Protein 2XZZ (pdb70)

Organism: Homo sapiens (NCBI:txid9606)

Nearest PDB structures (foldseek):
  2xzz-assembly1_A  TM=1.010E+00  e=6.657E-17  Homo sapiens
  1ex0-assembly1_A  TM=9.581E-01  e=4.899E-06  Homo sapiens
  1f13-assembly1_A  TM=9.554E-01  e=4.899E-06  Homo sapiens
  1evu-assembly1_B  TM=9.522E-01  e=6.043E-06  Homo sapiens
  8cmu-assembly1_B  TM=9.566E-01  e=8.279E-06  Homo sapiens

Secondary structure (DSSP, 8-state):
-EEEEEESS---SSS-EEEEEEEE--SSSPBPSEEEEEEETTTEEEEEEEE--B-TT-EEEEEEEE---S-SS---EEEEE-GGGGS----------

Solvent-accessible surface area: 6374 Å² total; per-residue (Å²): 92,169,54,55,70,75,89,81,41,82,61,86,71,48,53,125,5,52,2,47,0,47,3,102,1,78,23,76,77,55,0,41,113,2,40,0,85,0,66,11,69,2,20,25,118,102,25,107,56,140,21,56,89,0,22,27,90,82,64,29,81,32,161,36,49,9,73,7,91,128,97,54,150,96,134,37,94,13,47,28,81,2,72,35,70,102,101,153,74,75,113,152,104,110,110,136,145

Radius of gyration: 16.5 Å; Cα contacts (8 Å, |Δi|>4): 203; chains: 1; bounding box: 26×42×52 Å

GO terms:
  GO:0005829 cytosol (C, IDA)
  GO:0005886 plasma membrane (C, IDA)
  GO:0003810 protein-glutamine gamma-glutamyltransferase activity (F, EXP)
  GO:0005886 plasma membrane (C, IMP)
  GO:0003810 protein-glutamine gamma-glutamyltransferase activity (F, IMP)
  GO:0045787 positive regulation of cell cycle (P, IMP)
  GO:0010838 positive regulation of keratinocyte proliferation (P, IMP)
  GO:0001533 cornified envelope (C, TAS)
  GO:0005829 cytosol (C, TAS)
  GO:0005886 plasma membrane (C, TAS)
  GO:0042802 identical protein binding (F, IPI)
  GO:0005515 protein binding (F, IPI)
  GO:0003810 protein-glutamine gamma-glutamyltransferase activity (F, IDA)
  GO:0016020 membrane (C, IDA)
  GO:0030216 keratinocyte differentiation (P, IDA)
  GO:0070268 cornification (P, IDA)
  GO:0043163 cell envelope organization (P, TAS)
  GO:0070062 extracellular exosome (C, HDA)

InterPro domains:
  IPR001102 Transglutaminase, N-terminal [PF00868] (122-226)
  IPR002931 Transglutaminase-like [PF01841] (374-460)
  IPR002931 Transglutaminase-like [SM00460] (369-462)
  IPR008958 Transglutaminase, C-terminal [PF00927] (579-683)
  IPR008958 Transglutaminase, C-terminal [PF00927] (691-787)
  IPR013783 Immunoglobulin-like fold [G3DSA:2.60.40.10] (83-254)
  IPR013783 Immunoglobulin-like fold [G3DSA:2.60.40.10] (578-689)
  IPR013783 Immunoglobulin-like fold [G3DSA:2.60.40.10] (690-787)
  IPR013808 Transglutaminase, active site [PS00547] (375-392)
  IPR014756 Immunoglobulin E-set [SSF81296] (92-253)
  IPR023608 Protein-glutamine gamma-glutamyltransferase, animal [PIRSF000459] (109-791)
  IPR036238 Transglutaminase, C-terminal domain superfamily [SSF49309] (577-688)
  IPR036238 Transglutaminase, C-terminal domain superfamily [SSF49309] (689-788)
  IPR036985 Transglutaminase-like superfamily [G3DSA:3.90.260.10] (256-574)
  IPR038765 Papain-like cysteine peptidase superfamily [SSF54001] (254-563)
  IPR050779 Protein-glutamine gamma-glutamyltransferases [PTHR11590] (115-788)

Foldseek 3Di:
DDKDKDWPDDADAQDKTKMKIKDWAQFQAKFPQKKKWKDKPQKDDIDIDTDHIAHGRHMDMDMDMIHRNDDDDMDMDMDIDTPVVPDDDDDDDDDDD

CATH classification: 2.60.40.10

B-factor: mean 54.99, std 19.25, range [23.68, 112.85]

Structure (mmCIF, N/CA/C/O backbone):
data_2XZZ
#
_entry.id   2XZZ
#
_cell.length_a   115.740
_cell.length_b   115.740
_cell.length_c   115.740
_cell.angle_alpha   90.00
_cell.angle_beta   90.00
_cell.angle_gamma   90.00
#
_symmetry.space_group_name_H-M   'I 4 3 2'
#
loop_
_entity.id
_entity.type
_entity.pdbx_description
1 polymer 'PROTEIN-GLUTAMINE GAMMA-GLUTAMYLTRANSFERASE K'
2 water water
#
loop_
_atom_site.group_PDB
_atom_site.id
_atom_site.type_symbol
_atom_site.label_atom_id
_atom_site.label_alt_id
_atom_site.label_comp_id
_atom_site.label_asym_id
_atom_site.label_entity_id
_atom_site.label_seq_id
_atom_site.pdbx_PDB_ins_code
_atom_site.Cartn_x
_atom_site.Cartn_y
_atom_site.Cartn_z
_atom_site.occupancy
_atom_site.B_iso_or_equiv
_atom_site.auth_seq_id
_atom_site.auth_comp_id
_atom_site.auth_asym_id
_atom_site.auth_atom_id
_atom_site.pdbx_PDB_model_num
ATOM 1 N N . SER A 1 6 ? 12.568 -21.720 22.407 1.00 73.45 -1 SER A N 1
ATOM 2 C CA . SER A 1 6 ? 11.323 -22.523 22.254 1.00 72.29 -1 SER A CA 1
ATOM 3 C C . SER A 1 6 ? 10.138 -21.758 22.822 1.00 74.02 -1 SER A C 1
ATOM 4 O O . SER A 1 6 ? 10.298 -20.598 23.266 1.00 80.70 -1 SER A O 1
ATOM 6 N N . MET A 1 7 ? 8.946 -22.375 22.777 1.00 69.80 0 MET A N 1
ATOM 7 C CA A MET A 1 7 ? 7.773 -21.710 23.307 0.50 67.01 0 MET A CA 1
ATOM 8 C CA B MET A 1 7 ? 7.718 -21.760 23.288 0.50 67.63 0 MET A CA 1
ATOM 9 C C . MET A 1 7 ? 7.433 -22.276 24.697 1.00 59.95 0 MET A C 1
ATOM 10 O O . MET A 1 7 ? 6.769 -23.306 24.870 1.00 56.55 0 MET A O 1
ATOM 19 N N . LEU A 1 8 ? 7.975 -21.554 25.670 1.00 53.21 693 LEU A N 1
ATOM 20 C CA . LEU A 1 8 ? 7.736 -21.682 27.092 1.00 48.38 693 LEU A CA 1
ATOM 21 C C . LEU A 1 8 ? 6.750 -20.575 27.504 1.00 50.67 693 LEU A C 1
ATOM 22 O O . LEU A 1 8 ? 6.953 -19.403 27.173 1.00 54.23 693 LEU A O 1
ATOM 27 N N . SER A 1 9 ? 5.694 -20.914 28.225 1.00 47.75 694 SER A N 1
ATOM 28 C CA . SER A 1 9 ? 4.809 -19.863 28.738 1.00 49.15 694 SER A CA 1
ATOM 29 C C . SER A 1 9 ? 4.582 -20.009 30.238 1.00 45.08 694 SER A C 1
ATOM 30 O O . SER A 1 9 ? 4.730 -21.100 30.775 1.00 39.75 694 SER A O 1
ATOM 33 N N . LEU A 1 10 ? 4.250 -18.894 30.902 1.00 46.81 695 LEU A N 1
ATOM 34 C CA . LEU A 1 10 ? 3.956 -18.883 32.337 1.00 46.04 695 LEU A CA 1
ATOM 35 C C . LEU A 1 10 ? 2.634 -18.223 32.560 1.00 47.20 695 LEU A C 1
ATOM 36 O O . LEU A 1 10 ? 2.350 -17.207 31.933 1.00 52.89 695 LEU A O 1
ATOM 41 N N . THR A 1 11 ? 1.822 -18.775 33.456 1.00 44.96 696 THR A N 1
ATOM 42 C CA . THR A 1 11 ? 0.551 -18.125 33.819 1.00 48.51 696 THR A CA 1
ATOM 43 C C . THR A 1 11 ? 0.384 -18.176 35.316 1.00 48.46 696 THR A C 1
ATOM 44 O O . THR A 1 11 ? 0.643 -19.201 35.931 1.00 45.18 696 THR A O 1
ATOM 48 N N . LEU A 1 12 ? -0.018 -17.061 35.911 1.00 54.61 697 LEU A N 1
ATOM 49 C CA . LEU A 1 12 ? -0.429 -17.074 37.303 1.00 57.97 697 LEU A CA 1
ATOM 50 C C . LEU A 1 12 ? -1.790 -17.738 37.454 1.00 61.88 697 LEU A C 1
ATOM 51 O O . LEU A 1 12 ? -2.724 -17.363 36.765 1.00 64.78 697 LEU A O 1
ATOM 56 N N . LEU A 1 13 ? -1.904 -18.690 38.380 1.00 64.30 698 LEU A N 1
ATOM 57 C CA . LEU A 1 13 ? -3.196 -19.274 38.748 1.00 69.59 698 LEU A CA 1
ATOM 58 C C . LEU A 1 13 ? -3.779 -18.684 40.030 1.00 77.73 698 LEU A C 1
ATOM 59 O O . LEU A 1 13 ? -4.478 -19.384 40.783 1.00 84.56 698 LEU A O 1
ATOM 64 N N . GLY A 1 14 ? -3.518 -17.403 40.274 1.00 78.22 699 GLY A N 1
ATOM 65 C CA . GLY A 1 14 ? -4.203 -16.674 41.349 1.00 82.83 699 GLY A CA 1
ATOM 66 C C . GLY A 1 14 ? -3.607 -15.291 41.468 1.00 83.05 699 GLY A C 1
ATOM 67 O O . GLY A 1 14 ? -2.693 -14.941 40.717 1.00 81.66 699 GLY A O 1
ATOM 68 N N . ALA A 1 15 ? -4.095 -14.508 42.420 1.00 86.48 700 ALA A N 1
ATOM 69 C CA . ALA A 1 15 ? -3.554 -13.173 42.659 1.00 86.61 700 ALA A CA 1
ATOM 70 C C . ALA A 1 15 ? -2.197 -13.267 43.367 1.00 82.94 700 ALA A C 1
ATOM 71 O O . ALA A 1 15 ? -1.916 -14.253 44.073 1.00 81.25 700 ALA A O 1
ATOM 73 N N . ALA A 1 16 ? -1.356 -12.251 43.162 1.00 81.34 701 ALA A N 1
ATOM 74 C CA . ALA A 1 16 ? -0.067 -12.169 43.849 1.00 78.82 701 ALA A CA 1
ATOM 75 C C . ALA A 1 16 ? -0.152 -11.164 44.984 1.00 82.75 701 ALA A C 1
ATOM 76 O O . ALA A 1 16 ? -0.234 -9.966 44.733 1.00 88.50 701 ALA A O 1
ATOM 78 N N . VAL A 1 17 ? -0.151 -11.644 46.227 1.00 82.48 702 VAL A N 1
ATOM 79 C CA . VAL A 1 17 ? -0.080 -10.759 47.392 1.00 86.64 702 VAL A CA 1
ATOM 80 C C . VAL A 1 17 ? 1.041 -11.187 48.343 1.00 85.10 702 VAL A C 1
ATOM 81 O O . VAL A 1 17 ? 1.152 -12.359 48.677 1.00 79.73 702 VAL A O 1
ATOM 85 N N . VAL A 1 18 ? 1.848 -10.221 48.788 1.00 88.97 703 VAL A N 1
ATOM 86 C CA . VAL A 1 18 ? 2.862 -10.443 49.829 1.00 90.56 703 VAL A CA 1
ATOM 87 C C . VAL A 1 18 ? 2.273 -11.305 50.950 1.00 94.77 703 VAL A C 1
ATOM 88 O O . VAL A 1 18 ? 1.227 -10.963 51.515 1.00 98.11 703 VAL A O 1
ATOM 92 N N . GLY A 1 19 ? 2.932 -12.424 51.252 1.00 94.71 704 GLY A N 1
ATOM 93 C CA . GLY A 1 19 ? 2.452 -13.350 52.277 1.00 99.61 704 GLY A CA 1
ATOM 94 C C . GLY A 1 19 ? 1.612 -14.459 51.674 1.00 99.35 704 GLY A C 1
ATOM 95 O O . GLY A 1 19 ? 1.999 -15.621 51.729 1.00 95.62 704 GLY A O 1
ATOM 96 N N . GLN A 1 20 ? 0.462 -14.098 51.098 1.00 102.84 705 GLN A N 1
ATOM 97 C CA . GLN A 1 20 ? -0.450 -15.074 50.493 1.00 102.57 705 GLN A CA 1
ATOM 98 C C . GLN A 1 20 ? 0.310 -15.992 49.535 1.00 98.72 705 GLN A C 1
ATOM 99 O O . GLN A 1 20 ? 1.210 -15.558 48.799 1.00 95.73 705 GLN A O 1
ATOM 101 N N . GLU A 1 21 ? -0.031 -17.273 49.552 1.00 98.86 706 GLU A N 1
ATOM 102 C CA . GLU A 1 21 ? 0.581 -18.204 48.619 1.00 93.32 706 GLU A CA 1
ATOM 103 C C . GLU A 1 21 ? 0.070 -17.904 47.209 1.00 88.76 706 GLU A C 1
ATOM 104 O O . GLU A 1 21 ? -1.056 -17.414 47.032 1.00 90.56 706 GLU A O 1
ATOM 110 N N . CYS A 1 22 ? 0.913 -18.174 46.213 1.00 80.47 707 CYS A N 1
ATOM 111 C CA . CYS A 1 22 ? 0.531 -17.997 44.822 1.00 76.43 707 CYS A CA 1
ATOM 112 C C . CYS A 1 22 ? 1.024 -19.166 43.999 1.00 70.69 707 CYS A C 1
ATOM 113 O O . CYS A 1 22 ? 1.888 -19.933 44.433 1.00 70.67 707 CYS A O 1
ATOM 116 N N . GLU A 1 23 ? 0.476 -19.301 42.801 1.00 66.09 708 GLU A N 1
ATOM 117 C CA . GLU A 1 23 ? 0.770 -20.460 41.982 1.00 62.08 708 GLU A CA 1
ATOM 118 C C . GLU A 1 23 ? 0.926 -20.007 40.550 1.00 54.99 708 GLU A C 1
ATOM 119 O O . GLU A 1 23 ? 0.180 -19.148 40.094 1.00 54.67 708 GLU A O 1
ATOM 125 N N . VAL A 1 24 ? 1.938 -20.541 39.874 1.00 47.89 709 VAL A N 1
ATOM 126 C CA . VAL A 1 24 ? 2.190 -20.264 38.480 1.00 44.73 709 VAL A CA 1
ATOM 127 C C . VAL A 1 24 ? 2.206 -21.608 37.739 1.00 43.89 709 VAL A C 1
ATOM 128 O O . VAL A 1 24 ? 2.593 -22.629 38.309 1.00 42.94 709 VAL A O 1
ATOM 132 N N . GLN A 1 25 ? 1.774 -21.618 36.481 1.00 42.61 710 GLN A N 1
ATOM 133 C CA . GLN A 1 25 ? 1.875 -22.843 35.664 1.00 38.10 710 GLN A CA 1
ATOM 134 C C . GLN A 1 25 ? 2.804 -22.553 34.532 1.00 38.56 710 GLN A C 1
ATOM 135 O O . GLN A 1 25 ? 2.706 -21.487 33.926 1.00 43.49 710 GLN A O 1
ATOM 141 N N . ILE A 1 26 ? 3.699 -23.499 34.265 1.00 37.19 711 ILE A N 1
ATOM 142 C CA . ILE A 1 26 ? 4.615 -23.453 33.134 1.00 38.67 711 ILE A CA 1
ATOM 143 C C . ILE A 1 26 ? 4.177 -24.447 32.073 1.00 37.33 711 ILE A C 1
ATOM 144 O O . ILE A 1 26 ? 3.858 -25.572 32.392 1.00 37.37 711 ILE A O 1
ATOM 149 N N . VAL A 1 27 ? 4.154 -24.027 30.818 1.00 37.78 712 VAL A N 1
ATOM 150 C CA . VAL A 1 27 ? 3.701 -24.881 29.722 1.00 36.43 712 VAL A CA 1
ATOM 151 C C . VAL A 1 27 ? 4.824 -24.799 28.716 1.00 36.10 712 VAL A C 1
ATOM 152 O O . VAL A 1 27 ? 5.193 -23.707 28.321 1.00 34.95 712 VAL A O 1
ATOM 156 N N . PHE A 1 28 ? 5.401 -25.948 28.348 1.00 34.99 713 PHE A N 1
ATOM 157 C CA . PHE A 1 28 ? 6.440 -26.000 27.324 1.00 33.26 713 PHE A CA 1
ATOM 158 C C . PHE A 1 28 ? 6.101 -27.056 26.278 1.00 33.24 713 PHE A C 1
ATOM 159 O O . PHE A 1 28 ? 5.843 -28.177 26.618 1.00 35.19 713 PHE A O 1
ATOM 167 N N . LYS A 1 29 ? 6.126 -26.672 25.010 1.00 35.91 714 LYS A N 1
ATOM 168 C CA . LYS A 1 29 ? 5.920 -27.576 23.896 1.00 38.23 714 LYS A CA 1
ATOM 169 C C . LYS A 1 29 ? 7.252 -27.873 23.215 1.00 37.84 714 LYS A C 1
ATOM 170 O O . LYS A 1 29 ? 7.889 -26.984 22.696 1.00 39.25 714 LYS A O 1
ATOM 176 N N . ASN A 1 30 ? 7.675 -29.131 23.229 1.00 38.03 715 ASN A N 1
ATOM 177 C CA . ASN A 1 30 ? 8.875 -29.555 22.520 1.00 36.78 715 ASN A CA 1
ATOM 178 C C . ASN A 1 30 ? 8.728 -29.229 21.025 1.00 42.23 715 ASN A C 1
ATOM 179 O O . ASN A 1 30 ? 7.891 -29.839 20.355 1.00 44.95 715 ASN A O 1
ATOM 184 N N . PRO A 1 31 ? 9.517 -28.259 20.498 1.00 44.53 716 PRO A N 1
ATOM 185 C CA . PRO A 1 31 ? 9.524 -27.909 19.072 1.00 47.03 716 PRO A CA 1
ATOM 186 C C . PRO A 1 31 ? 10.131 -28.970 18.150 1.00 46.61 716 PRO A C 1
ATOM 187 O O . PRO A 1 31 ? 9.919 -28.915 16.929 1.00 44.97 716 PRO A O 1
ATOM 191 N N . LEU A 1 32 ? 10.885 -29.906 18.731 1.00 42.30 717 LEU A N 1
ATOM 192 C CA . LEU A 1 32 ? 11.657 -30.874 17.955 1.00 44.24 717 LEU A CA 1
ATOM 193 C C . LEU A 1 32 ? 10.922 -32.202 17.886 1.00 42.69 717 LEU A C 1
ATOM 194 O O . LEU A 1 32 ? 10.209 -32.593 18.807 1.00 41.57 717 LEU A O 1
ATOM 199 N N . PRO A 1 33 ? 11.104 -32.921 16.802 1.00 43.36 718 PRO A N 1
ATOM 200 C CA . PRO A 1 33 ? 10.483 -34.232 16.734 1.00 45.41 718 PRO A CA 1
ATOM 201 C C . PRO A 1 33 ? 11.310 -35.309 17.433 1.00 46.10 718 PRO A C 1
ATOM 202 O O . PRO A 1 33 ? 11.007 -36.490 17.328 1.00 49.90 718 PRO A O 1
ATOM 206 N N . VAL A 1 34 ? 12.324 -34.895 18.180 1.00 46.38 719 VAL A N 1
ATOM 207 C CA . VAL A 1 34 ? 13.164 -35.807 18.920 1.00 44.84 719 VAL A CA 1
ATOM 208 C C . VAL A 1 34 ? 12.988 -35.588 20.426 1.00 40.17 719 VAL A C 1
ATOM 209 O O . VAL A 1 34 ? 12.387 -34.611 20.874 1.00 37.89 719 VAL A O 1
ATOM 213 N N . THR A 1 35 ? 13.445 -36.549 21.215 1.00 41.58 720 THR A N 1
ATOM 214 C CA . THR A 1 35 ? 13.305 -36.496 22.667 1.00 37.32 720 THR A CA 1
ATOM 215 C C . THR A 1 35 ? 14.266 -35.494 23.284 1.00 36.43 720 THR A C 1
ATOM 216 O O . THR A 1 35 ? 15.442 -35.449 22.941 1.00 38.40 720 THR A O 1
ATOM 220 N N . LEU A 1 36 ? 13.755 -34.667 24.191 1.00 33.42 721 LEU A N 1
ATOM 221 C CA . LEU A 1 36 ? 14.627 -33.786 24.975 1.00 31.10 721 LEU A CA 1
ATOM 222 C C . LEU A 1 36 ? 14.935 -34.531 26.251 1.00 29.00 721 LEU A C 1
ATOM 223 O O . LEU A 1 36 ? 13.986 -34.828 26.982 1.00 27.59 721 LEU A O 1
ATOM 228 N N . THR A 1 37 ? 16.227 -34.776 26.519 1.00 25.77 722 THR A N 1
ATOM 229 C CA . THR A 1 37 ? 16.685 -35.483 27.683 1.00 30.69 722 THR A CA 1
ATOM 230 C C . THR A 1 37 ? 17.230 -34.533 28.772 1.00 33.67 722 THR A C 1
ATOM 231 O O . THR A 1 37 ? 17.525 -33.353 28.502 1.00 32.68 722 THR A O 1
ATOM 235 N N . ASN A 1 38 ? 17.437 -35.094 29.974 1.00 35.68 723 ASN A N 1
ATOM 236 C CA . ASN A 1 38 ? 18.047 -34.402 31.107 1.00 36.49 723 ASN A CA 1
ATOM 237 C C . ASN A 1 38 ? 17.454 -32.998 31.290 1.00 35.04 723 ASN A C 1
ATOM 238 O O . ASN A 1 38 ? 18.182 -32.031 31.472 1.00 36.89 723 ASN A O 1
ATOM 243 N N . VAL A 1 39 ? 16.132 -32.899 31.217 1.00 31.71 724 VAL A N 1
ATOM 244 C CA . VAL A 1 39 ? 15.456 -31.588 31.231 1.00 32.49 724 VAL A CA 1
ATOM 245 C C . VAL A 1 39 ? 15.344 -31.052 32.675 1.00 33.01 724 VAL A C 1
ATOM 246 O O . VAL A 1 39 ? 14.821 -31.750 33.546 1.00 36.18 724 VAL A O 1
ATOM 250 N N . VAL A 1 40 ? 15.933 -29.886 32.920 1.00 32.23 725 VAL A N 1
ATOM 251 C CA . VAL A 1 40 ? 15.934 -29.247 34.219 1.00 32.86 725 VAL A CA 1
ATOM 252 C C . VAL A 1 40 ? 15.139 -27.942 33.990 1.00 33.59 725 VAL A C 1
ATOM 253 O O . VAL A 1 40 ? 15.386 -27.203 33.044 1.00 31.44 725 VAL A O 1
ATOM 257 N N . PHE A 1 41 ? 14.158 -27.691 34.852 1.00 30.46 726 PHE A N 1
ATOM 258 C CA . PHE A 1 41 ? 13.464 -26.426 34.879 1.00 30.33 726 PHE A CA 1
ATOM 259 C C . PHE A 1 41 ? 13.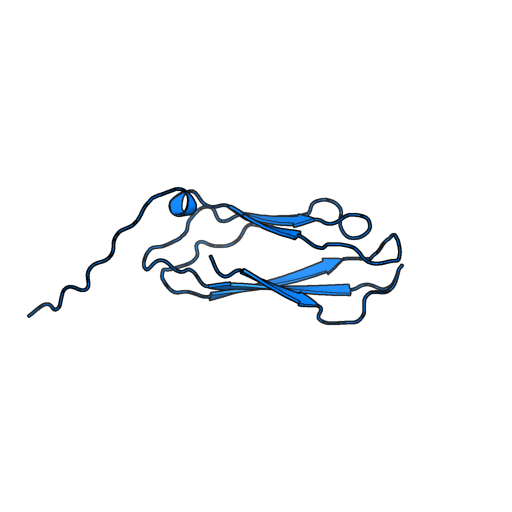882 -25.653 36.126 1.00 31.46 726 PHE A C 1
ATOM 260 O O . PHE A 1 41 ? 14.092 -26.220 37.200 1.00 33.02 726 PHE A O 1
ATOM 268 N N . ARG A 1 42 ? 14.073 -24.363 35.952 1.00 31.02 727 ARG A N 1
ATOM 269 C CA . ARG A 1 42 ? 14.423 -23.476 37.029 1.00 34.77 727 ARG A CA 1
ATOM 270 C C . ARG A 1 42 ? 13.427 -22.362 37.075 1.00 34.46 727 ARG A C 1
ATOM 271 O O . ARG A 1 42 ? 12.878 -21.975 36.045 1.00 33.43 727 ARG A O 1
ATOM 279 N N . LEU A 1 43 ? 13.224 -21.831 38.274 1.00 34.96 728 LEU A N 1
ATOM 280 C CA . LEU A 1 43 ? 12.315 -20.725 38.480 1.00 32.91 728 LEU A CA 1
ATOM 281 C C . LEU A 1 43 ? 12.932 -19.793 39.497 1.00 34.65 728 LEU A C 1
ATOM 282 O O . LEU A 1 43 ? 13.469 -20.249 40.537 1.00 36.46 728 LEU A O 1
ATOM 287 N N . GLU A 1 44 ? 12.913 -18.499 39.181 1.00 32.05 729 GLU A N 1
ATOM 288 C CA . GLU A 1 44 ? 13.408 -17.495 40.079 1.00 37.14 729 GLU A CA 1
ATOM 289 C C . GLU A 1 44 ? 12.705 -16.169 39.858 1.00 40.85 729 GLU A C 1
ATOM 290 O O . GLU A 1 44 ? 12.013 -15.961 38.856 1.00 4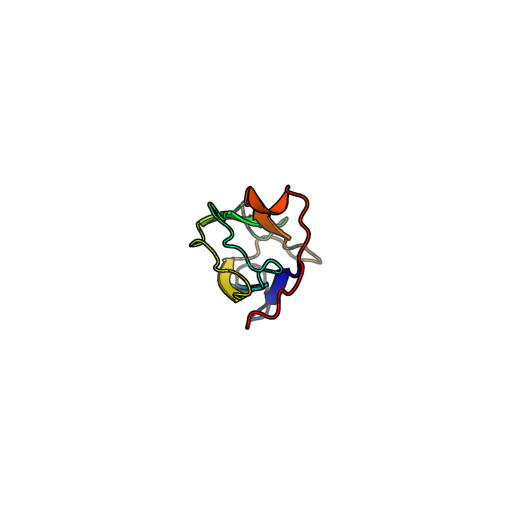1.02 729 GLU A O 1
ATOM 296 N N . GLY A 1 45 ? 12.874 -15.270 40.810 1.00 46.35 730 GLY A N 1
ATOM 297 C CA . GLY A 1 45 ? 12.452 -13.904 40.624 1.00 54.28 730 GLY A CA 1
ATOM 298 C C . GLY A 1 45 ? 12.736 -13.140 41.876 1.00 60.85 730 GLY A C 1
ATOM 299 O O . GLY A 1 45 ? 12.661 -13.714 42.971 1.00 60.16 730 GLY A O 1
ATOM 300 N N . SER A 1 46 ? 13.078 -11.859 41.724 1.00 68.55 731 SER A N 1
ATOM 301 C CA . SER A 1 46 ? 13.354 -11.008 42.890 1.00 75.21 731 SER A CA 1
ATOM 302 C C . SER A 1 46 ? 12.059 -10.845 43.676 1.00 74.61 731 SER A C 1
ATOM 303 O O . SER A 1 46 ? 11.020 -10.519 43.103 1.00 71.65 731 SER A O 1
ATOM 305 N N . GLY A 1 47 ? 12.146 -11.127 44.975 1.00 77.93 732 GLY A N 1
ATOM 306 C CA . GLY A 1 47 ? 11.067 -10.886 45.922 1.00 80.77 732 GLY A CA 1
ATOM 307 C C . GLY A 1 47 ? 9.927 -11.854 45.752 1.00 77.00 732 GLY A C 1
ATOM 308 O O . GLY A 1 47 ? 8.788 -11.543 46.086 1.00 78.13 732 GLY A O 1
ATOM 309 N N . LEU A 1 48 ? 10.243 -13.033 45.233 1.00 74.74 733 LEU A N 1
ATOM 310 C CA . LEU A 1 48 ? 9.219 -13.963 44.770 1.00 72.29 733 LEU A CA 1
ATOM 311 C C . LEU A 1 48 ? 9.552 -15.401 45.152 1.00 71.26 733 LEU A C 1
ATOM 312 O O . LEU A 1 48 ? 8.749 -16.094 45.793 1.00 72.09 733 LEU A O 1
ATOM 317 N N . GLN A 1 49 ? 10.744 -15.840 44.774 1.00 70.74 734 GLN A N 1
ATOM 318 C CA . GLN A 1 49 ? 11.073 -17.259 44.824 1.00 69.59 734 GLN A CA 1
ATOM 319 C C . GLN A 1 49 ? 12.588 -17.449 44.797 1.00 70.85 734 GLN A C 1
ATOM 320 O O . GLN A 1 49 ? 13.226 -17.171 43.781 1.00 69.51 734 GLN A O 1
ATOM 326 N N . ARG A 1 50 ? 13.156 -17.887 45.927 1.00 74.90 735 ARG A N 1
ATOM 327 C CA . ARG A 1 50 ? 14.541 -18.363 45.965 1.00 74.47 735 ARG A CA 1
ATOM 328 C C . ARG A 1 50 ? 14.721 -19.348 44.806 1.00 68.46 735 ARG A C 1
ATOM 329 O O . ARG A 1 50 ? 13.818 -20.104 44.485 1.00 63.12 735 ARG A O 1
ATOM 333 N N . PRO A 1 51 ? 15.870 -19.312 44.127 1.00 68.00 736 PRO A N 1
ATOM 334 C CA . PRO A 1 51 ? 15.980 -20.182 42.957 1.00 62.48 736 PRO A CA 1
ATOM 335 C C . PRO A 1 51 ? 15.522 -21.660 43.165 1.00 61.62 736 PRO A C 1
ATOM 336 O O . PRO A 1 51 ? 16.203 -22.439 43.851 1.00 64.77 736 PRO A O 1
ATOM 340 N N . LYS A 1 52 ? 14.372 -22.004 42.560 1.00 56.22 737 LYS A N 1
ATOM 341 C CA . LYS A 1 52 ? 13.839 -23.373 42.492 1.00 52.54 737 LYS A CA 1
ATOM 342 C C . LYS A 1 52 ? 14.282 -24.123 41.228 1.00 46.91 737 LYS A C 1
ATOM 343 O O . LYS A 1 52 ? 14.206 -23.611 40.113 1.00 42.28 737 LYS A O 1
ATOM 346 N N . ILE A 1 53 ? 14.635 -25.380 41.416 1.00 43.32 738 ILE A N 1
ATOM 347 C CA . ILE A 1 53 ? 15.146 -26.204 40.377 1.00 40.01 738 ILE A CA 1
ATOM 348 C C . ILE A 1 53 ? 14.309 -27.480 40.412 1.00 38.86 738 ILE A C 1
ATOM 349 O O . ILE A 1 53 ? 14.049 -27.996 41.467 1.00 40.13 738 ILE A O 1
ATOM 354 N N . LEU A 1 54 ? 13.792 -27.914 39.258 1.00 37.69 739 LEU A N 1
ATOM 355 C CA . LEU A 1 54 ? 12.936 -29.102 39.179 1.00 38.42 739 LEU A CA 1
ATOM 356 C C . LEU A 1 54 ? 13.369 -29.994 38.051 1.00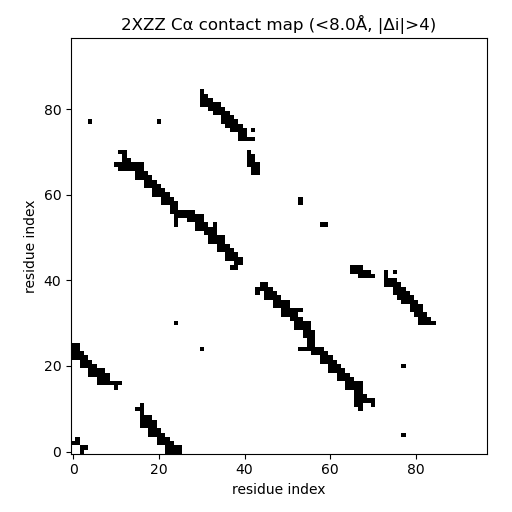 36.62 739 LEU A C 1
ATOM 357 O O . LEU A 1 54 ? 13.684 -29.532 36.967 1.00 31.69 739 LEU A O 1
ATOM 362 N N . ASN A 1 55 ? 13.415 -31.280 38.350 1.00 40.33 740 ASN A N 1
ATOM 363 C CA . ASN A 1 55 ? 13.658 -32.323 37.375 1.00 45.19 740 ASN A CA 1
ATOM 364 C C . ASN A 1 55 ? 12.385 -32.531 36.547 1.00 42.50 740 ASN A C 1
ATOM 365 O O . ASN A 1 55 ? 11.270 -32.584 37.114 1.00 44.62 740 ASN A O 1
ATOM 370 N N . VAL A 1 56 ? 12.536 -32.618 35.228 1.00 36.12 741 VAL A N 1
ATOM 371 C CA . VAL A 1 56 ? 11.432 -32.987 34.341 1.00 34.95 74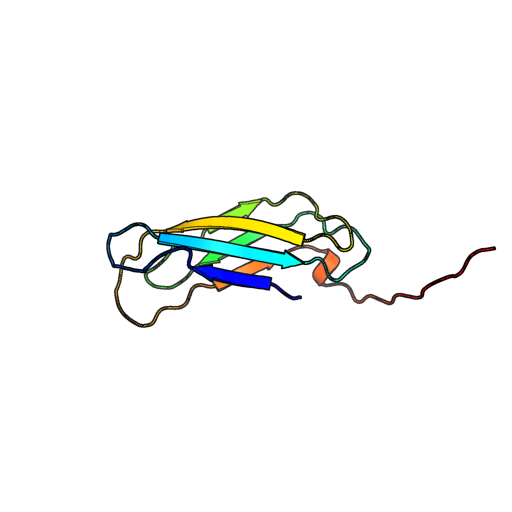1 VAL A CA 1
ATOM 372 C C . VAL A 1 56 ? 11.800 -34.261 33.580 1.00 37.74 741 VAL A C 1
ATOM 373 O O . VAL A 1 56 ? 12.960 -34.453 33.176 1.00 36.09 741 VAL A O 1
ATOM 377 N N . GLY A 1 57 ? 10.822 -35.152 33.437 1.00 41.18 742 GLY A N 1
ATOM 378 C CA . GLY A 1 57 ? 10.976 -36.357 32.627 1.00 46.34 742 GLY A CA 1
ATOM 379 C C . GLY A 1 57 ? 11.247 -36.010 31.157 1.00 46.09 742 GLY A C 1
ATOM 380 O O . GLY A 1 57 ? 10.718 -35.012 30.650 1.00 46.23 742 GLY A O 1
ATOM 381 N N . ASP A 1 58 ? 12.110 -36.793 30.497 1.00 44.56 743 ASP A N 1
ATOM 382 C CA . ASP A 1 58 ? 12.396 -36.612 29.072 1.00 39.94 743 ASP A CA 1
ATOM 383 C C . ASP A 1 58 ? 11.100 -36.232 28.385 1.00 37.67 743 ASP A C 1
ATOM 384 O O . ASP A 1 58 ? 10.012 -36.732 28.743 1.00 36.33 743 ASP A O 1
ATOM 389 N N . ILE A 1 59 ? 11.209 -35.342 27.408 1.00 34.51 744 ILE A N 1
ATOM 390 C CA . ILE A 1 59 ? 10.034 -34.816 26.746 1.00 32.68 744 ILE A CA 1
ATOM 391 C C . ILE A 1 59 ? 10.107 -35.409 25.365 1.00 33.42 744 ILE A C 1
ATOM 392 O O . ILE A 1 59 ? 11.032 -35.103 24.626 1.00 36.39 744 ILE A O 1
ATOM 397 N N . GLY A 1 60 ? 9.176 -36.304 25.034 1.00 37.16 745 GLY A N 1
ATOM 398 C CA . GLY A 1 60 ? 9.123 -36.918 23.701 1.00 37.18 745 GLY A CA 1
ATOM 399 C C . GLY A 1 60 ? 8.929 -35.869 22.623 1.00 38.51 745 GLY A C 1
ATOM 400 O O . GLY A 1 60 ? 8.528 -34.742 22.897 1.00 38.72 745 GLY A O 1
ATOM 401 N N . GLY A 1 61 ? 9.236 -36.220 21.377 1.00 40.81 746 GLY A N 1
ATOM 402 C CA . GLY A 1 61 ? 9.174 -35.249 20.303 1.00 37.51 746 GLY A CA 1
ATOM 403 C C . GLY A 1 61 ? 7.754 -34.741 20.158 1.00 38.66 746 GLY A C 1
ATOM 404 O O . GLY A 1 61 ? 6.806 -35.527 20.253 1.00 39.53 746 GLY A O 1
ATOM 405 N N . ASN A 1 62 ? 7.613 -33.432 19.938 1.00 36.61 747 ASN A N 1
ATOM 406 C CA . ASN A 1 62 ? 6.320 -32.790 19.736 1.00 40.33 747 ASN A CA 1
ATOM 407 C C . ASN A 1 62 ? 5.403 -32.703 20.969 1.00 40.62 747 ASN A C 1
ATOM 408 O O . ASN A 1 62 ? 4.270 -32.211 20.891 1.00 45.13 747 ASN A O 1
ATOM 413 N N . GLU A 1 63 ? 5.903 -33.145 22.101 1.00 37.49 748 GLU A N 1
ATOM 414 C CA . GLU A 1 63 ? 5.115 -33.238 23.301 1.00 39.12 748 GLU A CA 1
ATOM 415 C C . GLU A 1 63 ? 5.137 -31.946 24.116 1.00 34.95 748 GLU A C 1
ATOM 416 O O . GLU A 1 63 ? 6.175 -31.309 24.267 1.00 34.30 748 GLU A O 1
ATOM 422 N N . THR A 1 64 ? 3.974 -31.601 24.669 1.00 36.86 749 THR A N 1
ATOM 423 C CA . THR A 1 64 ? 3.810 -30.523 25.653 1.00 33.63 749 THR A CA 1
ATOM 424 C C . THR A 1 64 ? 3.798 -31.080 27.071 1.00 33.30 749 THR A C 1
ATOM 425 O O . THR A 1 64 ? 3.159 -32.106 27.342 1.00 37.05 749 THR A O 1
ATOM 429 N N . VAL A 1 65 ? 4.459 -30.367 27.971 1.00 34.14 750 VAL A N 1
ATOM 430 C CA . VAL A 1 65 ? 4.403 -30.641 29.403 1.00 35.90 750 VAL A CA 1
ATOM 431 C C . VAL A 1 65 ? 3.961 -29.379 30.115 1.00 33.79 750 VAL A C 1
ATOM 432 O O . VAL A 1 65 ? 4.229 -28.273 29.673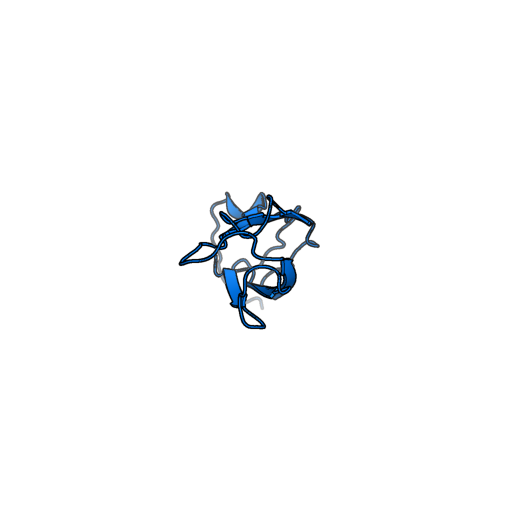 1.00 31.26 750 VAL A O 1
ATOM 436 N N . THR A 1 66 ? 3.270 -29.583 31.224 1.00 36.97 751 THR A N 1
ATOM 437 C CA . THR A 1 66 ? 2.859 -28.525 32.125 1.00 38.53 751 THR A CA 1
ATOM 438 C C . THR A 1 66 ? 3.508 -28.786 33.517 1.00 41.25 751 THR A C 1
ATOM 439 O O . THR A 1 66 ? 3.808 -29.928 33.894 1.00 40.93 751 THR A O 1
ATOM 443 N N . LEU A 1 67 ? 3.824 -27.725 34.240 1.00 43.19 752 LEU A N 1
ATOM 444 C CA . LEU A 1 67 ? 4.111 -27.893 35.654 1.00 46.71 752 LEU A CA 1
ATOM 445 C C . LEU A 1 67 ? 3.586 -26.717 36.442 1.00 44.91 752 LEU A C 1
ATOM 446 O O . LEU A 1 67 ? 3.444 -25.626 35.896 1.00 42.59 752 LEU A O 1
ATOM 451 N N . ARG A 1 68 ? 3.194 -27.003 37.679 1.00 46.68 753 ARG A N 1
ATOM 452 C CA . ARG A 1 68 ? 2.629 -26.033 38.603 1.00 49.72 753 ARG A CA 1
ATOM 453 C C . ARG A 1 68 ? 3.684 -25.786 39.680 1.00 49.07 753 ARG A C 1
ATOM 454 O O . ARG A 1 68 ? 4.268 -26.731 40.179 1.00 50.05 753 ARG A O 1
ATOM 462 N N . GLN A 1 69 ? 3.923 -24.539 40.061 1.00 48.45 754 GLN A N 1
ATOM 463 C CA . GLN A 1 69 ? 4.879 -24.258 41.141 1.00 50.33 754 GLN A CA 1
ATOM 464 C C . GLN A 1 69 ? 4.324 -23.156 42.023 1.00 51.85 754 GLN A C 1
ATOM 465 O O . GLN A 1 69 ? 3.904 -22.106 41.525 1.00 51.53 754 GLN A O 1
ATOM 471 N N . SER A 1 70 ? 4.276 -23.403 43.326 1.00 54.41 755 SER A N 1
ATOM 472 C CA . SER A 1 70 ? 3.756 -22.394 44.252 1.00 57.98 755 SER A CA 1
ATOM 473 C C . SER A 1 70 ? 4.888 -21.579 44.877 1.00 56.51 755 SER A C 1
ATOM 474 O O . SER A 1 70 ? 5.994 -22.073 45.042 1.00 53.39 755 SER A O 1
ATOM 477 N N . PHE A 1 71 ? 4.599 -20.322 45.195 1.00 57.59 756 PHE A N 1
ATOM 478 C CA . PHE A 1 71 ? 5.581 -19.443 45.824 1.00 59.59 756 PHE A CA 1
ATOM 479 C C . PHE A 1 71 ? 4.862 -18.421 46.656 1.00 62.10 756 PHE A C 1
ATOM 480 O O . PHE A 1 71 ? 3.679 -18.148 46.454 1.00 62.27 756 PHE A O 1
ATOM 488 N N . VAL A 1 72 ? 5.580 -17.847 47.604 1.00 64.19 757 VAL A N 1
ATOM 489 C CA . VAL A 1 72 ? 4.982 -16.835 48.450 1.00 66.57 757 VAL A CA 1
ATOM 490 C C . VAL A 1 72 ? 5.757 -15.544 48.192 1.00 65.74 757 VAL A C 1
ATOM 491 O O . VAL A 1 72 ? 6.963 -15.483 48.466 1.00 66.87 757 VAL A O 1
ATOM 495 N N . PRO A 1 73 ? 5.094 -14.532 47.603 1.00 63.48 758 PRO A N 1
ATOM 496 C CA . PRO A 1 73 ? 5.784 -13.286 47.405 1.00 64.86 758 PRO A CA 1
ATOM 497 C C . PRO A 1 73 ? 6.194 -12.743 48.740 1.00 67.83 758 PRO A C 1
ATOM 498 O O . PRO A 1 73 ? 5.452 -12.857 49.708 1.00 72.17 758 PRO A O 1
ATOM 502 N N . VAL A 1 74 ? 7.386 -12.171 48.775 1.00 70.63 759 VAL A N 1
ATOM 503 C CA . VAL A 1 74 ? 8.000 -11.665 50.000 1.00 74.04 759 VAL A CA 1
ATOM 504 C C . VAL A 1 74 ? 8.016 -10.103 49.975 1.00 77.91 759 VAL A C 1
ATOM 505 O O . VAL A 1 74 ? 7.817 -9.455 51.010 1.00 81.15 759 VAL A O 1
ATOM 509 N N . ARG A 1 75 ? 8.180 -9.524 48.779 1.00 79.23 760 ARG A N 1
ATOM 510 C CA . ARG A 1 75 ? 8.283 -8.072 48.575 1.00 83.64 760 ARG A CA 1
ATOM 511 C C . ARG A 1 75 ? 7.323 -7.593 47.465 1.00 82.08 760 ARG A C 1
ATOM 512 O O . ARG A 1 75 ? 7.231 -8.232 46.407 1.00 77.24 760 ARG A O 1
ATOM 520 N N . PRO A 1 76 ? 6.621 -6.456 47.696 1.00 86.07 761 PRO A N 1
ATOM 521 C CA . PRO A 1 76 ? 5.573 -5.962 46.788 1.00 87.05 761 PRO A CA 1
ATOM 522 C C . PRO A 1 76 ? 6.086 -5.200 45.554 1.00 88.78 761 PRO A C 1
ATOM 523 O O . PRO A 1 76 ? 7.277 -4.896 45.464 1.00 90.51 761 PRO A O 1
ATOM 527 N N . GLY A 1 77 ? 5.186 -4.903 44.616 1.00 88.93 762 GLY A N 1
ATOM 528 C CA . GLY A 1 77 ? 5.522 -4.135 43.402 1.00 91.63 762 GLY A CA 1
ATOM 529 C C . GLY A 1 77 ? 5.703 -4.968 42.131 1.00 87.15 762 GLY A C 1
ATOM 530 O O . GLY A 1 77 ? 5.635 -6.194 42.179 1.00 79.48 762 GLY A O 1
ATOM 531 N N . PRO A 1 78 ? 5.920 -4.300 40.979 1.00 90.81 763 PRO A N 1
ATOM 532 C CA . PRO A 1 78 ? 6.222 -5.025 39.742 1.00 88.03 763 PRO A CA 1
ATOM 533 C C . PRO A 1 78 ? 7.502 -5.853 39.875 1.00 83.62 763 PRO A C 1
ATOM 534 O O . PRO A 1 78 ? 8.584 -5.309 40.121 1.00 83.00 763 PRO A O 1
ATOM 538 N N . ARG A 1 79 ? 7.353 -7.169 39.726 1.00 79.39 764 ARG A N 1
ATOM 539 C CA . ARG A 1 79 ? 8.425 -8.131 39.950 1.00 74.96 764 ARG A CA 1
ATOM 540 C C . ARG A 1 79 ? 8.405 -9.160 38.813 1.00 71.96 764 ARG A C 1
ATOM 541 O O . ARG A 1 79 ? 7.379 -9.383 38.170 1.00 70.35 764 ARG A O 1
ATOM 549 N N . GLN A 1 80 ? 9.541 -9.793 38.573 1.00 68.50 765 GLN A N 1
ATOM 550 C CA . GLN A 1 80 ? 9.665 -10.694 37.462 1.00 65.62 765 GLN A CA 1
ATOM 551 C C . GLN A 1 80 ? 9.671 -12.098 38.031 1.00 60.90 765 GLN A C 1
ATOM 552 O O . GLN A 1 80 ? 10.191 -12.320 39.125 1.00 63.92 765 GLN A O 1
ATOM 558 N N . LEU A 1 81 ? 9.053 -13.026 37.310 1.00 52.46 766 LEU A N 1
ATOM 559 C CA . LEU A 1 81 ? 9.220 -14.453 37.551 1.00 46.14 766 LEU A CA 1
ATOM 560 C C . LEU A 1 81 ? 9.848 -14.955 36.270 1.00 42.96 766 LEU A C 1
ATOM 561 O O . LEU A 1 81 ? 9.401 -14.577 35.175 1.00 43.21 766 LEU A O 1
ATOM 566 N N . ILE A 1 82 ? 10.954 -15.691 36.404 1.00 40.89 767 ILE A N 1
ATOM 567 C CA . ILE A 1 82 ? 11.706 -16.187 35.269 1.00 39.77 767 ILE A CA 1
ATOM 568 C C . ILE A 1 82 ? 11.765 -17.685 35.377 1.00 40.23 767 ILE A C 1
ATOM 569 O O . ILE A 1 82 ? 12.141 -18.225 36.406 1.00 41.95 767 ILE A O 1
ATOM 574 N N . ALA A 1 83 ? 11.338 -18.345 34.315 1.00 40.05 768 ALA A N 1
ATOM 575 C CA . ALA A 1 83 ? 11.376 -19.779 34.214 1.00 36.48 768 ALA A CA 1
ATOM 576 C C . ALA A 1 83 ? 12.432 -20.082 33.211 1.00 35.38 768 ALA A C 1
ATOM 577 O O . ALA A 1 83 ? 12.523 -19.375 32.225 1.00 38.44 768 ALA A O 1
ATOM 579 N N . SER A 1 84 ? 13.228 -21.117 33.438 1.00 34.54 769 SER A N 1
ATOM 580 C CA . SER A 1 84 ? 14.120 -21.582 32.402 1.00 35.11 769 SER A CA 1
ATOM 581 C C . SER A 1 84 ? 14.122 -23.079 32.246 1.00 36.39 769 SER A C 1
ATOM 582 O O . SER A 1 84 ? 13.572 -23.820 33.069 1.00 38.97 769 SER A O 1
ATOM 585 N N . LEU A 1 85 ? 14.671 -23.506 31.120 1.00 36.48 770 LEU A N 1
ATOM 586 C CA . LEU A 1 85 ? 14.617 -24.884 30.728 1.00 35.96 770 LEU A CA 1
ATOM 587 C C . LEU A 1 85 ? 15.988 -25.186 30.172 1.00 32.13 770 LEU A C 1
ATOM 588 O O . LEU A 1 85 ? 16.476 -24.458 29.323 1.00 30.78 770 LEU A O 1
ATOM 593 N N . ASP A 1 86 ? 16.630 -26.236 30.659 1.00 28.82 771 ASP A N 1
ATOM 594 C CA . ASP A 1 86 ? 17.944 -26.621 30.144 1.00 31.24 771 ASP A CA 1
ATOM 595 C C . ASP A 1 86 ? 17.924 -28.107 29.725 1.00 33.35 771 ASP A C 1
ATOM 596 O O . ASP A 1 86 ? 17.398 -28.981 30.451 1.00 35.67 771 ASP A O 1
ATOM 601 N N . SER A 1 87 ? 18.464 -28.378 28.544 1.00 32.62 772 SER A N 1
ATOM 602 C CA . SER A 1 87 ? 18.611 -29.735 27.998 1.00 32.09 772 SER A CA 1
ATOM 603 C C . SER A 1 87 ? 19.675 -29.705 26.892 1.00 36.84 772 SER A C 1
ATOM 604 O O . SER A 1 87 ? 19.678 -28.754 26.089 1.00 41.55 772 SER A O 1
ATOM 607 N N . PRO A 1 88 ? 20.529 -30.754 26.781 1.00 39.19 773 PRO A N 1
ATOM 608 C CA . PRO A 1 88 ? 21.583 -30.746 25.726 1.00 43.01 773 PRO A CA 1
ATOM 609 C C . PRO A 1 88 ? 21.059 -30.603 24.299 1.00 43.55 773 PRO A C 1
ATOM 610 O O . PRO A 1 88 ? 21.677 -29.986 23.453 1.00 47.84 773 PRO A O 1
ATOM 614 N N . GLN A 1 89 ? 19.904 -31.158 24.037 1.00 45.19 774 GLN A N 1
ATOM 615 C CA . GLN A 1 89 ? 19.346 -31.090 22.713 1.00 44.47 774 GLN A CA 1
ATOM 616 C C . GLN A 1 89 ? 18.977 -29.668 22.287 1.00 48.34 774 GLN A C 1
ATOM 617 O O . GLN A 1 89 ? 18.629 -29.458 21.119 1.00 51.34 774 GLN A O 1
ATOM 623 N N . LEU A 1 90 ? 19.030 -28.687 23.196 1.00 52.05 775 LEU A N 1
ATOM 624 C CA . LEU A 1 90 ? 18.583 -27.292 22.859 1.00 52.20 775 LEU A CA 1
ATOM 625 C C . LEU A 1 90 ? 19.740 -26.412 22.383 1.00 53.13 775 LEU A C 1
ATOM 626 O O . LEU A 1 90 ? 19.540 -25.264 21.960 1.00 54.65 775 LEU A O 1
ATOM 631 N N . SER A 1 91 ? 20.943 -26.960 22.463 1.00 52.68 776 SER A N 1
ATOM 632 C CA . SER A 1 91 ? 22.156 -26.275 22.041 1.00 56.71 776 SER A CA 1
ATOM 633 C C . SER A 1 91 ? 22.654 -26.864 20.725 1.00 54.71 776 SER A C 1
ATOM 634 O O . SER A 1 91 ? 23.770 -26.582 20.289 1.00 58.02 776 SER A O 1
ATOM 637 N N . GLN A 1 92 ? 21.828 -27.692 20.102 1.00 48.06 777 GLN A N 1
ATOM 638 C CA . GLN A 1 92 ? 22.204 -28.310 18.862 1.00 45.86 777 GLN A CA 1
ATOM 639 C C . GLN A 1 92 ? 21.422 -27.625 17.773 1.00 42.98 777 GLN A C 1
ATOM 640 O O . GLN A 1 92 ? 20.311 -27.110 17.990 1.00 42.20 777 GLN A O 1
ATOM 646 N N . VAL A 1 93 ? 22.001 -27.630 16.596 1.00 40.52 778 VAL A N 1
ATOM 647 C CA . VAL A 1 93 ? 21.372 -27.085 15.418 1.00 42.05 778 VAL A CA 1
ATOM 648 C C . VAL A 1 93 ? 20.736 -28.255 14.730 1.00 40.55 778 VAL A C 1
ATOM 649 O O . VAL A 1 93 ? 21.399 -29.278 1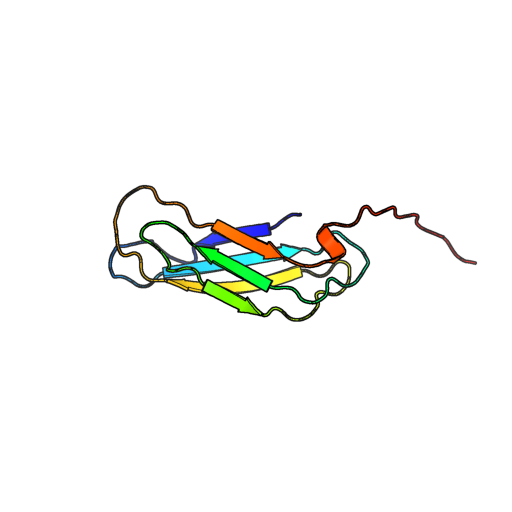4.540 1.00 43.34 778 VAL A O 1
ATOM 653 N N . HIS A 1 94 ? 19.466 -28.104 14.368 1.00 37.90 779 HIS A N 1
ATOM 654 C CA . HIS A 1 94 ? 18.688 -29.164 13.750 1.00 36.40 779 HIS A CA 1
ATOM 655 C C . HIS A 1 94 ? 18.160 -28.866 12.367 1.00 39.16 779 HIS A C 1
ATOM 656 O O . HIS A 1 94 ? 17.989 -27.714 11.973 1.00 45.53 779 HIS A O 1
ATOM 663 N N . GLY A 1 95 ? 17.882 -29.931 11.625 1.00 36.94 780 GLY A N 1
ATOM 664 C CA . GLY A 1 95 ? 17.342 -29.798 1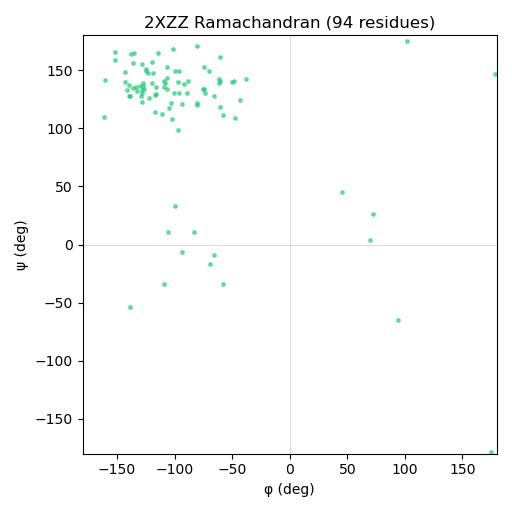0.291 1.00 36.97 780 GLY A CA 1
ATOM 665 C C . GLY A 1 95 ? 16.373 -30.940 10.180 1.00 36.30 780 GLY A C 1
ATOM 666 O O . GLY A 1 95 ? 16.653 -32.022 10.674 1.00 32.87 780 GLY A O 1
ATOM 667 N N . VAL A 1 96 ? 15.224 -30.700 9.571 1.00 39.81 781 VAL A N 1
ATOM 668 C CA . VAL A 1 96 ? 14.176 -31.709 9.494 1.00 44.66 781 VAL A CA 1
ATOM 669 C C . VAL A 1 96 ? 13.673 -31.784 8.057 1.00 48.04 781 VAL A C 1
ATOM 670 O O . VAL A 1 96 ? 13.457 -30.749 7.427 1.00 52.00 781 VAL A O 1
ATOM 674 N N . ILE A 1 97 ? 13.558 -33.000 7.524 1.00 48.15 782 ILE A N 1
ATOM 675 C CA . ILE A 1 97 ? 12.889 -33.224 6.252 1.00 51.92 782 ILE A CA 1
ATOM 676 C C . ILE A 1 97 ? 11.830 -34.319 6.435 1.00 55.22 782 ILE A C 1
ATOM 677 O O . ILE A 1 97 ? 12.064 -35.334 7.132 1.00 53.77 782 ILE A O 1
ATOM 682 N N . GLN A 1 98 ? 10.651 -34.085 5.856 1.00 58.73 783 GLN A N 1
ATOM 683 C CA . GLN A 1 98 ? 9.601 -35.084 5.812 1.00 60.93 783 GLN A CA 1
ATOM 684 C C . GLN A 1 98 ? 9.952 -36.008 4.667 1.00 61.99 783 GLN A C 1
ATOM 685 O O . GLN A 1 98 ? 10.133 -35.565 3.529 1.00 64.22 783 GLN A O 1
ATOM 687 N N . VAL A 1 99 ? 10.090 -37.284 4.996 1.00 61.23 784 VAL A N 1
ATOM 688 C CA . VAL A 1 99 ? 10.251 -38.348 4.023 1.00 64.91 784 VAL A CA 1
ATOM 689 C C . VAL A 1 99 ? 8.920 -39.095 3.890 1.00 69.80 784 VAL A C 1
ATOM 690 O O . VAL A 1 99 ? 8.394 -39.589 4.886 1.00 71.79 784 VAL A O 1
ATOM 694 N N . ASP A 1 100 ? 8.376 -39.139 2.671 1.00 73.00 785 ASP A N 1
ATOM 695 C CA . ASP A 1 100 ? 7.116 -39.849 2.358 1.00 77.47 785 ASP A CA 1
ATOM 696 C C . ASP A 1 100 ? 7.447 -41.240 1.800 1.00 77.31 785 ASP A C 1
ATOM 697 O O . ASP A 1 100 ? 7.761 -41.380 0.611 1.00 74.85 785 ASP A O 1
ATOM 699 N N . VAL A 1 101 ? 7.379 -42.250 2.676 1.00 76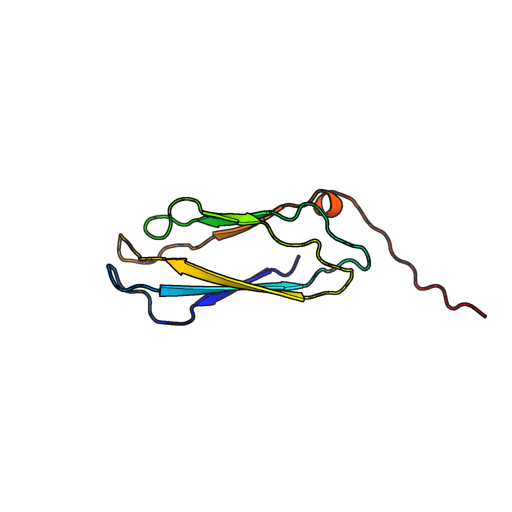.20 786 VAL A N 1
ATOM 700 C CA . VAL A 1 101 ? 7.873 -43.602 2.373 1.00 75.80 786 VAL A CA 1
ATOM 701 C C . VAL A 1 101 ? 6.815 -44.488 1.728 1.00 82.36 786 VAL A C 1
ATOM 702 O O . VAL A 1 101 ? 5.708 -44.593 2.250 1.00 85.12 786 VAL A O 1
ATOM 706 N N . ALA A 1 102 ? 7.189 -45.138 0.622 1.00 82.99 787 ALA A N 1
ATOM 707 C CA . ALA A 1 102 ? 6.352 -46.117 -0.049 1.00 90.59 787 ALA A CA 1
ATOM 708 C C . ALA A 1 102 ? 6.291 -47.417 0.746 1.00 93.69 787 ALA A C 1
ATOM 709 O O . ALA A 1 102 ? 5.863 -48.452 0.225 1.00 98.96 787 ALA A O 1
#

Sequence (97 aa):
SMMLSLTLLGAAVVGQECEVQIVFKNPLPVTLTNVVFRLEGSGLQRPKILNVGDIGGNETVTLRQSFVPVRPGPRQLIASLDSPQLSQVHGVIQVDVA